Protein AF-A0A432KKL9-F1 (afdb_monomer_lite)

pLDDT: mean 79.94, std 11.27, range [44.31, 95.19]

Secondary structure (DSSP, 8-state):
-TTHHHHHHHHHHTHHHHHHHHHHHHTS---HHHHHHHHHHHHHHHHHHH--HHHHHHTT-HHHHTT-HHHHHHHHHHHHHHHHHH-

Foldseek 3Di:
DPPLVVVLVVLLVVLVVLVVVLVVLVPDDDDPLSVVLSVLSVVLNVLSVVCPQVVCVVVVNSVVSVVDVSVVVNVVSVVVSCVSPPD

Structure (mmCIF, N/CA/C/O backbone):
data_AF-A0A432KKL9-F1
#
_entry.id   AF-A0A432KKL9-F1
#
loop_
_atom_site.group_PDB
_atom_site.id
_atom_site.type_symbol
_atom_site.label_atom_id
_atom_site.label_alt_id
_atom_site.label_comp_id
_atom_site.label_asym_id
_atom_site.label_entity_id
_atom_site.label_seq_id
_atom_site.pdbx_PDB_ins_code
_atom_site.Cartn_x
_atom_site.Cartn_y
_atom_site.Cartn_z
_atom_site.occupancy
_atom_site.B_iso_or_equiv
_atom_site.auth_seq_id
_atom_site.auth_comp_id
_atom_site.auth_asym_id
_atom_site.auth_atom_id
_atom_site.pdbx_PDB_model_num
ATOM 1 N N . SER A 1 1 ? 19.578 -11.194 -14.794 1.00 44.31 1 SER A N 1
ATOM 2 C CA . SER A 1 1 ? 18.550 -10.299 -14.218 1.00 44.31 1 SER A CA 1
ATOM 3 C C . SER A 1 1 ? 17.149 -10.926 -14.164 1.00 44.31 1 SER A C 1
ATOM 5 O O . SER A 1 1 ? 16.168 -10.202 -14.189 1.00 44.31 1 SER A O 1
ATOM 7 N N . LEU A 1 2 ? 17.023 -12.259 -14.040 1.00 49.12 2 LEU A N 1
ATOM 8 C CA . LEU A 1 2 ? 15.737 -12.981 -14.156 1.00 49.12 2 LEU A CA 1
ATOM 9 C C . LEU A 1 2 ? 14.882 -13.007 -12.871 1.00 49.12 2 LEU A C 1
ATOM 11 O O . LEU A 1 2 ? 13.724 -13.395 -12.927 1.00 49.12 2 LEU A O 1
ATOM 15 N N . ILE A 1 3 ? 15.434 -12.597 -11.723 1.00 50.91 3 ILE A N 1
ATOM 16 C CA . ILE A 1 3 ? 14.762 -12.684 -10.409 1.00 50.91 3 ILE A CA 1
ATOM 17 C C . ILE A 1 3 ? 13.976 -11.400 -10.070 1.00 50.91 3 ILE A C 1
ATOM 19 O O . ILE A 1 3 ? 13.106 -11.417 -9.208 1.00 50.91 3 ILE A O 1
ATOM 23 N N . LEU A 1 4 ? 14.231 -10.288 -10.771 1.00 50.72 4 LEU A N 1
ATOM 24 C CA . LEU A 1 4 ? 13.566 -9.002 -10.506 1.00 50.72 4 LEU A CA 1
ATOM 25 C C . LEU A 1 4 ? 12.155 -8.920 -11.107 1.00 50.72 4 LEU A C 1
ATOM 27 O O . LEU A 1 4 ? 11.280 -8.318 -10.495 1.00 50.72 4 LEU A O 1
ATOM 31 N N . ILE A 1 5 ? 11.920 -9.568 -12.257 1.00 57.81 5 ILE A N 1
ATOM 32 C CA . ILE A 1 5 ? 10.615 -9.574 -12.946 1.00 57.81 5 ILE A CA 1
ATOM 33 C C . ILE A 1 5 ? 9.492 -10.113 -12.032 1.00 57.81 5 ILE A C 1
ATOM 35 O O . ILE A 1 5 ? 8.485 -9.428 -11.894 1.00 57.81 5 ILE A O 1
ATOM 39 N N . PRO A 1 6 ? 9.642 -11.263 -11.339 1.00 63.09 6 PRO A N 1
ATOM 40 C CA . PRO A 1 6 ? 8.604 -11.765 -10.435 1.00 63.09 6 PRO A CA 1
ATOM 41 C C . PRO A 1 6 ? 8.283 -10.829 -9.265 1.00 63.09 6 PRO A C 1
ATOM 43 O O . PRO A 1 6 ? 7.132 -10.744 -8.853 1.00 63.09 6 PRO A O 1
ATOM 46 N N . LEU A 1 7 ? 9.288 -10.135 -8.722 1.00 62.22 7 LEU A N 1
ATOM 47 C CA . LEU A 1 7 ? 9.108 -9.243 -7.572 1.00 62.22 7 LEU A CA 1
ATOM 48 C C . LEU A 1 7 ? 8.328 -7.982 -7.975 1.00 62.22 7 LEU A C 1
ATOM 50 O O . LEU A 1 7 ? 7.411 -7.555 -7.279 1.00 62.22 7 LEU A O 1
ATOM 54 N N . VAL A 1 8 ? 8.660 -7.446 -9.148 1.00 64.12 8 VAL A N 1
ATOM 55 C CA . VAL A 1 8 ? 7.950 -6.358 -9.828 1.00 64.12 8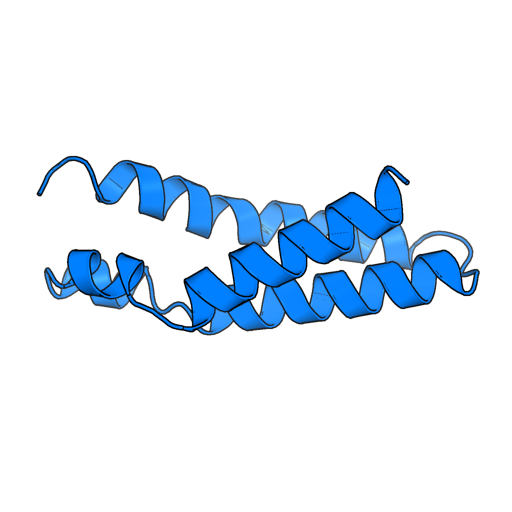 VAL A CA 1
ATOM 56 C C . VAL A 1 8 ? 6.495 -6.710 -10.104 1.00 64.12 8 VAL A C 1
ATOM 58 O O . VAL A 1 8 ? 5.598 -5.931 -9.789 1.00 64.12 8 VAL A O 1
ATOM 61 N N . ASP A 1 9 ? 6.265 -7.898 -10.655 1.00 67.19 9 ASP A N 1
ATOM 62 C CA . ASP A 1 9 ? 4.933 -8.384 -10.993 1.00 67.19 9 ASP A CA 1
ATOM 63 C C . ASP A 1 9 ? 4.022 -8.437 -9.767 1.00 67.19 9 ASP A C 1
ATOM 65 O O . ASP A 1 9 ? 2.839 -8.127 -9.866 1.00 67.19 9 ASP A O 1
ATOM 69 N N . VAL A 1 10 ? 4.566 -8.822 -8.608 1.00 73.81 10 VAL A N 1
ATOM 70 C CA . VAL A 1 10 ? 3.817 -8.814 -7.349 1.00 73.81 10 VAL A CA 1
ATOM 71 C C . VAL A 1 10 ? 3.458 -7.384 -6.959 1.00 73.81 10 VAL A C 1
ATOM 73 O O . VAL A 1 10 ? 2.299 -7.135 -6.672 1.00 73.81 10 VAL A O 1
ATOM 76 N N . ILE A 1 11 ? 4.403 -6.442 -6.995 1.00 69.62 11 ILE A N 1
ATOM 77 C CA . ILE A 1 11 ? 4.176 -5.040 -6.598 1.00 69.62 11 ILE A CA 1
ATOM 78 C C . ILE A 1 11 ? 3.082 -4.390 -7.453 1.00 69.62 11 ILE A C 1
ATOM 80 O O . ILE A 1 11 ? 2.158 -3.803 -6.901 1.00 69.62 11 ILE A O 1
ATOM 84 N N . ILE A 1 12 ? 3.145 -4.543 -8.780 1.00 69.25 12 ILE A N 1
ATOM 85 C CA . ILE A 1 12 ? 2.135 -3.989 -9.699 1.00 69.25 12 ILE A CA 1
ATOM 86 C C . ILE A 1 12 ? 0.758 -4.606 -9.422 1.00 69.25 12 ILE A C 1
ATOM 88 O O . ILE A 1 12 ? -0.248 -3.904 -9.372 1.00 69.25 12 ILE A O 1
ATOM 92 N N . LYS A 1 13 ? 0.702 -5.922 -9.190 1.00 79.31 13 LYS A N 1
ATOM 93 C CA . LYS A 1 13 ? -0.559 -6.635 -8.937 1.00 79.31 13 LYS A CA 1
ATOM 94 C C . LYS A 1 13 ? -1.194 -6.314 -7.581 1.00 79.31 13 LYS A C 1
ATOM 96 O O . LYS A 1 13 ? -2.325 -6.733 -7.369 1.00 79.31 13 LYS A O 1
ATOM 101 N N . GLN A 1 14 ? -0.508 -5.606 -6.680 1.00 76.62 14 GLN A N 1
ATOM 102 C CA . GLN A 1 14 ? -1.069 -5.176 -5.392 1.00 76.62 14 GLN A CA 1
ATOM 103 C C . GLN A 1 14 ? -1.829 -3.845 -5.475 1.00 76.62 14 GLN A C 1
ATOM 105 O O . GLN A 1 14 ? -2.618 -3.557 -4.578 1.00 76.62 14 GLN A O 1
ATOM 110 N N . GLU A 1 15 ? -1.641 -3.046 -6.534 1.00 80.50 15 GLU A N 1
ATOM 111 C CA . GLU A 1 15 ? -2.329 -1.753 -6.663 1.00 80.50 15 GLU A CA 1
ATOM 112 C C . GLU A 1 15 ? -3.851 -1.926 -6.797 1.00 80.50 15 GLU A C 1
ATOM 114 O O . GLU A 1 15 ? -4.606 -1.243 -6.110 1.00 80.50 15 GLU A O 1
ATOM 119 N N . GLU A 1 16 ? -4.305 -2.876 -7.618 1.00 84.56 16 GLU A N 1
ATOM 120 C CA . GLU A 1 16 ? -5.735 -3.164 -7.821 1.00 84.56 16 GLU A CA 1
ATOM 121 C C . GLU A 1 16 ? -6.432 -3.654 -6.531 1.00 84.56 16 GLU A C 1
ATOM 123 O O . GLU A 1 16 ? -7.371 -2.996 -6.085 1.00 84.56 16 GLU A O 1
ATOM 128 N N . PRO A 1 17 ? -5.947 -4.701 -5.825 1.00 85.81 17 PRO A N 1
ATOM 129 C CA . PRO A 1 17 ? -6.518 -5.108 -4.537 1.00 85.81 17 PRO A CA 1
ATOM 130 C C . PRO A 1 17 ? -6.562 -3.992 -3.483 1.00 85.81 17 PRO A C 1
ATOM 132 O O . PRO A 1 17 ? -7.469 -3.959 -2.651 1.00 85.81 17 PRO A O 1
ATOM 135 N N . LEU A 1 18 ? -5.585 -3.078 -3.493 1.00 87.75 18 LEU A N 1
ATOM 136 C CA . LEU A 1 18 ? -5.567 -1.921 -2.600 1.00 87.75 18 LEU A CA 1
ATOM 137 C C . LEU A 1 18 ? -6.689 -0.930 -2.938 1.00 87.75 18 LEU A C 1
ATOM 139 O O . LEU A 1 18 ? -7.327 -0.394 -2.031 1.00 87.75 18 LEU A O 1
ATOM 143 N N . ILE A 1 19 ? -6.940 -0.690 -4.226 1.00 90.12 19 ILE A N 1
ATOM 144 C CA . ILE A 1 19 ? -8.054 0.147 -4.687 1.00 90.12 19 ILE A CA 1
ATOM 145 C C . ILE A 1 19 ? -9.384 -0.471 -4.256 1.00 90.12 19 ILE A C 1
ATOM 147 O O . ILE A 1 19 ? -10.178 0.220 -3.614 1.00 90.12 19 ILE A O 1
ATOM 151 N N . ASP A 1 20 ? -9.577 -1.764 -4.517 1.00 91.06 20 ASP A N 1
ATOM 152 C CA . ASP A 1 20 ? -10.794 -2.493 -4.147 1.00 91.06 20 ASP A CA 1
ATOM 153 C C . ASP A 1 20 ? -11.062 -2.420 -2.635 1.00 91.06 20 ASP A C 1
ATOM 155 O O . ASP A 1 20 ? -12.190 -2.181 -2.197 1.00 91.06 20 ASP A O 1
ATOM 159 N N . LEU A 1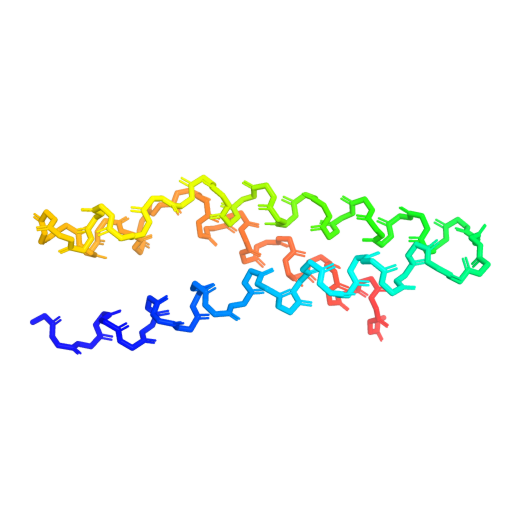 21 ? -10.017 -2.571 -1.814 1.00 88.81 21 LEU A N 1
ATOM 160 C CA . LEU A 1 21 ? -10.128 -2.471 -0.359 1.00 88.81 21 LEU A CA 1
ATOM 161 C C . LEU A 1 21 ? -10.548 -1.066 0.091 1.00 88.81 21 LEU A C 1
ATOM 163 O O . LEU A 1 21 ? -11.416 -0.932 0.954 1.00 88.81 21 LEU A O 1
ATOM 167 N N . ILE A 1 22 ? -9.957 -0.017 -0.486 1.00 92.31 22 ILE A N 1
ATOM 168 C CA . ILE A 1 22 ? -10.327 1.372 -0.181 1.00 92.31 22 ILE A CA 1
ATOM 169 C C . ILE A 1 22 ? -11.797 1.624 -0.534 1.00 92.31 22 ILE A C 1
ATOM 171 O O . ILE A 1 22 ? -12.511 2.269 0.236 1.00 92.31 22 ILE A O 1
ATOM 175 N N . GLU A 1 23 ? -12.257 1.142 -1.689 1.00 95.19 23 GLU A N 1
ATOM 176 C CA . GLU A 1 23 ? -13.644 1.307 -2.131 1.00 95.19 23 GLU A CA 1
ATOM 177 C C . GLU A 1 23 ? -14.627 0.568 -1.223 1.00 95.19 23 GLU A C 1
ATOM 179 O O . GLU A 1 23 ? -15.630 1.150 -0.803 1.00 95.19 23 GLU A O 1
ATOM 184 N N . LEU A 1 24 ? -14.300 -0.668 -0.837 1.00 92.81 24 LEU A N 1
ATOM 185 C CA . LEU A 1 24 ? -15.086 -1.442 0.119 1.00 92.81 24 LEU A CA 1
ATOM 186 C C . LEU A 1 24 ? -15.184 -0.718 1.465 1.00 92.81 24 LEU A C 1
ATOM 188 O O . LEU A 1 24 ? -16.280 -0.564 2.005 1.00 92.81 24 LEU A O 1
ATOM 192 N N . LEU A 1 25 ? -14.057 -0.225 1.987 1.00 90.31 25 LEU A N 1
ATOM 193 C CA . LEU A 1 25 ? -14.023 0.494 3.258 1.00 90.31 25 LEU A CA 1
ATOM 194 C C . LEU A 1 25 ? -14.784 1.819 3.201 1.00 90.31 25 LEU A C 1
ATOM 196 O O . LEU A 1 25 ? -15.368 2.207 4.203 1.00 90.31 25 LEU A O 1
ATOM 200 N N . LYS A 1 26 ? -14.841 2.505 2.055 1.00 93.00 26 LYS A N 1
ATOM 201 C CA . LYS A 1 26 ? -15.680 3.708 1.880 1.00 93.00 26 LYS A CA 1
ATOM 202 C C . LY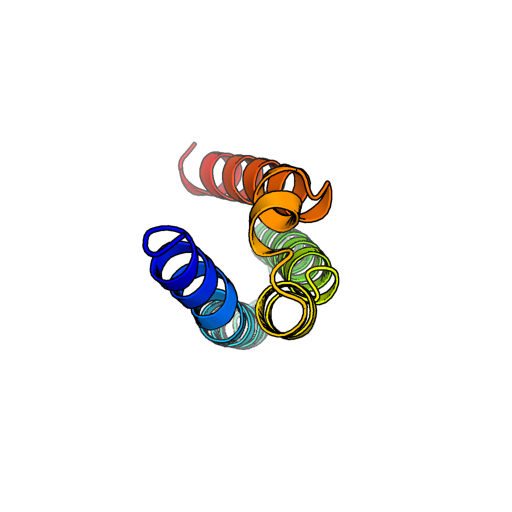S A 1 26 ? -17.181 3.399 1.870 1.00 93.00 26 LYS A C 1
ATOM 204 O O . LYS A 1 26 ? -17.979 4.305 2.099 1.00 93.00 26 LYS A O 1
ATOM 209 N N . GLY A 1 27 ? -17.564 2.152 1.592 1.00 93.62 27 GLY A N 1
ATOM 210 C CA . GLY A 1 27 ? -18.954 1.696 1.545 1.00 93.62 27 GLY A CA 1
ATOM 211 C C . GLY A 1 27 ? -19.558 1.292 2.895 1.00 93.62 27 GLY A C 1
ATOM 212 O O . GLY A 1 27 ? -20.762 1.050 2.955 1.00 93.62 27 GLY A O 1
ATOM 213 N N . VAL A 1 28 ? -18.757 1.205 3.962 1.00 90.31 28 VAL A N 1
ATOM 214 C CA . VAL A 1 28 ? -1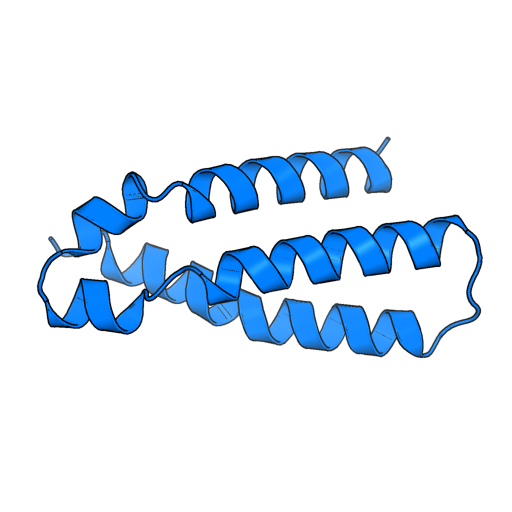9.226 0.853 5.316 1.00 90.31 28 VAL A CA 1
ATOM 215 C C . VAL A 1 28 ? -19.413 2.092 6.202 1.00 90.31 28 VAL A C 1
ATOM 217 O O . VAL A 1 28 ? -18.969 3.187 5.852 1.00 90.31 28 VAL A O 1
ATOM 220 N N . ASP A 1 29 ? -20.060 1.934 7.360 1.00 93.19 29 ASP A N 1
ATOM 221 C CA . ASP A 1 29 ? -20.203 3.013 8.346 1.00 93.19 29 ASP A CA 1
ATOM 222 C C . ASP A 1 29 ? -18.832 3.503 8.833 1.00 93.19 29 ASP A C 1
ATOM 224 O O . ASP A 1 29 ? -17.960 2.717 9.190 1.00 93.19 29 ASP A O 1
ATOM 228 N N . GLN A 1 30 ? -18.641 4.824 8.834 1.00 89.62 30 GLN A N 1
ATOM 229 C CA . GLN A 1 30 ? -17.335 5.452 9.037 1.00 89.62 30 GLN A CA 1
ATOM 230 C C . GLN A 1 30 ? -17.146 5.903 10.489 1.00 89.62 30 GLN A C 1
ATOM 232 O O . GLN A 1 30 ? -17.543 7.015 10.859 1.00 89.62 30 GLN A O 1
ATOM 237 N N . ASP A 1 31 ? -16.476 5.083 11.293 1.00 92.00 31 ASP A N 1
ATOM 238 C CA . ASP A 1 31 ? -15.883 5.538 12.551 1.00 92.00 31 ASP A CA 1
ATOM 239 C C . ASP A 1 31 ? -14.489 6.159 12.322 1.00 92.00 31 ASP A C 1
ATOM 241 O O . ASP A 1 31 ? -13.983 6.247 11.198 1.00 92.00 31 ASP A O 1
ATOM 245 N N . ASP A 1 32 ? -13.874 6.673 13.385 1.00 91.69 32 ASP A N 1
ATOM 246 C CA . ASP A 1 32 ? -12.582 7.357 13.276 1.00 91.69 32 ASP A CA 1
ATOM 247 C C . ASP A 1 32 ? -11.424 6.399 12.959 1.00 91.69 32 ASP A C 1
ATOM 249 O O . ASP A 1 32 ? -10.428 6.814 12.356 1.00 91.69 32 ASP A O 1
ATOM 253 N N . TYR A 1 33 ? -11.572 5.114 13.289 1.00 88.56 33 TYR A N 1
ATOM 254 C CA . TYR A 1 33 ? -10.612 4.077 12.930 1.00 88.56 33 TYR A CA 1
ATOM 255 C C . TYR A 1 33 ? -10.648 3.807 11.422 1.00 88.56 33 TYR A C 1
ATOM 257 O O . TYR A 1 33 ? -9.619 3.916 10.756 1.00 88.56 33 TYR A O 1
ATOM 265 N N . ILE A 1 34 ? -11.833 3.568 10.854 1.00 89.25 34 ILE A N 1
ATOM 266 C CA . ILE A 1 34 ? -12.021 3.308 9.419 1.00 89.25 34 ILE A CA 1
ATOM 267 C C . ILE A 1 34 ? -11.547 4.501 8.582 1.00 89.25 34 ILE A C 1
ATOM 269 O O . ILE A 1 34 ? -10.841 4.318 7.590 1.00 89.25 34 ILE A O 1
ATOM 273 N N . LYS A 1 35 ? -11.841 5.738 9.006 1.00 92.38 35 LYS A N 1
ATOM 274 C CA . LYS A 1 35 ? -11.344 6.946 8.319 1.00 92.38 35 LYS A CA 1
ATOM 275 C C . LYS A 1 35 ? -9.819 7.031 8.315 1.00 92.38 35 LYS A C 1
ATOM 277 O O . LYS A 1 35 ? -9.230 7.445 7.315 1.00 92.38 35 LYS A O 1
ATOM 282 N N . THR A 1 36 ? -9.182 6.669 9.429 1.00 91.38 36 THR A N 1
ATOM 283 C CA . THR A 1 36 ? -7.718 6.675 9.550 1.00 91.38 36 THR A CA 1
ATOM 284 C C . THR A 1 36 ? -7.106 5.594 8.664 1.00 91.38 36 THR A C 1
ATOM 286 O O . THR A 1 36 ? -6.198 5.891 7.891 1.00 91.38 36 THR A O 1
ATOM 289 N N . LEU A 1 37 ? -7.680 4.390 8.675 1.00 87.62 37 LEU A N 1
ATOM 290 C CA . LEU A 1 37 ? -7.252 3.286 7.822 1.00 87.62 37 LEU A CA 1
ATOM 291 C C . LEU A 1 37 ? -7.370 3.636 6.333 1.00 87.62 37 LEU A C 1
ATOM 293 O O . LEU A 1 37 ? -6.419 3.449 5.581 1.00 87.62 37 LEU A O 1
ATOM 297 N N . ILE A 1 38 ? -8.494 4.217 5.898 1.00 92.38 38 ILE A N 1
ATOM 298 C CA . ILE A 1 38 ? -8.665 4.674 4.509 1.00 92.38 38 ILE A CA 1
ATOM 299 C C . ILE A 1 38 ? -7.599 5.708 4.138 1.00 92.38 38 ILE A C 1
ATOM 301 O O . ILE A 1 38 ? -7.040 5.647 3.044 1.00 92.38 38 ILE A O 1
ATOM 305 N N . LYS A 1 39 ? -7.298 6.656 5.033 1.00 93.56 39 LYS A N 1
ATOM 306 C CA . LYS A 1 39 ? -6.265 7.671 4.794 1.00 93.56 39 LYS A CA 1
ATOM 307 C C . LYS A 1 39 ? -4.882 7.042 4.613 1.00 93.56 39 LYS A C 1
ATOM 309 O O . LYS A 1 39 ? -4.149 7.460 3.718 1.00 93.56 39 LYS A O 1
ATOM 314 N N . ASP A 1 40 ? -4.535 6.061 5.438 1.00 87.69 40 ASP A N 1
ATOM 315 C CA . ASP A 1 40 ? -3.255 5.362 5.338 1.00 87.69 40 ASP A CA 1
ATOM 316 C C . ASP A 1 40 ? -3.172 4.521 4.054 1.00 87.69 40 ASP A C 1
ATOM 318 O O . ASP A 1 40 ? -2.162 4.567 3.356 1.00 87.69 40 ASP A O 1
ATOM 322 N N . LEU A 1 41 ? -4.259 3.848 3.664 1.00 90.94 41 LEU A N 1
ATOM 323 C CA . LEU A 1 41 ? -4.339 3.093 2.407 1.00 90.94 41 LEU A CA 1
ATOM 324 C C . LEU A 1 41 ? -4.259 3.996 1.160 1.00 90.94 41 LEU A C 1
ATOM 326 O O . LEU A 1 41 ? -3.614 3.637 0.176 1.00 90.94 41 LEU A O 1
ATOM 330 N N . GLU A 1 42 ? -4.862 5.187 1.186 1.00 92.69 42 GLU A N 1
ATOM 331 C CA . GLU A 1 42 ? -4.704 6.187 0.114 1.00 92.69 42 GLU A CA 1
ATOM 332 C C . GLU A 1 42 ? -3.261 6.715 0.045 1.00 92.69 42 GLU A C 1
ATOM 334 O O . GLU A 1 42 ? -2.738 6.962 -1.046 1.00 92.69 42 GLU A O 1
ATOM 339 N N . GLY A 1 43 ? -2.589 6.837 1.195 1.00 89.81 43 GLY A N 1
ATOM 340 C CA . GLY A 1 43 ? -1.151 7.090 1.260 1.00 89.81 43 GLY A CA 1
ATOM 341 C C . GLY A 1 43 ? -0.356 5.999 0.544 1.00 89.81 43 GLY A C 1
ATOM 342 O O . GLY A 1 43 ? 0.508 6.308 -0.277 1.00 89.81 43 GLY A O 1
ATOM 343 N N . LEU A 1 44 ? -0.709 4.737 0.784 1.00 86.12 44 LEU A N 1
ATOM 344 C CA . LEU A 1 44 ? 0.001 3.589 0.227 1.00 86.12 44 LEU A CA 1
ATOM 345 C C . LEU A 1 44 ? -0.181 3.530 -1.290 1.00 86.12 44 LEU A C 1
ATOM 347 O O . LEU A 1 44 ? 0.774 3.333 -2.041 1.00 86.12 44 LEU A O 1
ATOM 351 N N . LYS A 1 45 ? -1.402 3.804 -1.753 1.00 86.62 45 LYS A N 1
ATOM 352 C CA . LYS A 1 45 ? -1.744 3.913 -3.173 1.00 86.62 45 LYS A CA 1
ATOM 353 C C . LYS A 1 45 ? -0.936 5.005 -3.871 1.00 86.62 45 LYS A C 1
ATOM 355 O O . LYS A 1 45 ? -0.516 4.827 -5.013 1.00 86.62 45 LYS A O 1
ATOM 360 N N . ALA A 1 46 ? -0.705 6.139 -3.208 1.00 88.69 46 ALA A N 1
ATOM 361 C CA . ALA A 1 46 ? 0.112 7.207 -3.771 1.00 88.69 46 ALA A CA 1
ATOM 362 C C . ALA A 1 46 ? 1.574 6.775 -3.965 1.00 88.69 46 ALA A C 1
ATOM 364 O O . ALA A 1 46 ? 2.173 7.151 -4.971 1.00 88.69 46 ALA A O 1
ATOM 365 N N . GLU A 1 47 ? 2.137 5.969 -3.061 1.00 84.31 47 GLU A N 1
ATOM 366 C CA . GLU A 1 47 ? 3.495 5.435 -3.220 1.00 84.31 47 GLU A CA 1
ATOM 367 C C . GLU A 1 47 ? 3.581 4.406 -4.358 1.00 84.31 47 GLU A C 1
ATOM 369 O O . GLU A 1 47 ? 4.493 4.495 -5.181 1.00 84.31 47 GLU A O 1
ATOM 374 N N . TYR A 1 48 ? 2.594 3.511 -4.501 1.00 80.50 48 TYR A N 1
ATOM 375 C CA . TYR A 1 48 ? 2.525 2.596 -5.652 1.00 80.50 48 TYR A CA 1
ATOM 376 C C . TYR A 1 48 ? 2.518 3.345 -6.992 1.00 80.50 48 TYR A C 1
ATOM 378 O O . TYR A 1 48 ? 3.243 2.967 -7.908 1.00 80.50 48 TYR A O 1
ATOM 386 N N . LYS A 1 49 ? 1.797 4.470 -7.091 1.00 81.56 49 LYS A N 1
ATOM 387 C CA . LYS A 1 49 ? 1.772 5.304 -8.308 1.00 81.56 49 LYS A CA 1
ATOM 388 C C . LYS A 1 49 ? 3.089 6.007 -8.624 1.00 81.56 49 LYS A C 1
ATOM 390 O O . LYS A 1 49 ? 3.333 6.347 -9.782 1.00 81.56 49 LYS A O 1
ATOM 395 N N . LYS A 1 50 ? 3.916 6.290 -7.612 1.00 82.81 50 LYS A N 1
ATOM 396 C CA . LYS A 1 50 ? 5.244 6.890 -7.824 1.00 82.81 50 LYS A CA 1
ATOM 397 C C . LYS A 1 50 ? 6.207 5.890 -8.453 1.00 82.81 50 LYS A C 1
ATOM 399 O O . LYS A 1 50 ? 7.109 6.303 -9.182 1.00 82.81 50 LYS A O 1
ATOM 404 N N . LEU A 1 51 ? 5.993 4.595 -8.223 1.00 76.94 51 LEU A N 1
ATOM 405 C CA . LEU A 1 51 ? 6.776 3.556 -8.863 1.00 76.94 51 LEU A CA 1
ATOM 406 C C . LEU A 1 51 ? 6.434 3.486 -10.352 1.00 76.94 51 LEU A C 1
ATOM 408 O O . LEU A 1 51 ? 5.425 2.920 -10.767 1.00 76.94 51 LEU A O 1
ATOM 412 N N . ASN A 1 52 ? 7.324 3.994 -11.199 1.00 74.44 52 ASN A N 1
ATOM 413 C CA . ASN A 1 52 ? 7.213 3.792 -12.642 1.00 74.44 52 ASN A CA 1
ATOM 414 C C . ASN A 1 52 ? 7.825 2.442 -13.046 1.00 74.44 52 ASN A C 1
ATOM 416 O O . ASN A 1 52 ? 8.812 2.369 -13.784 1.00 74.44 52 ASN A O 1
ATOM 420 N N . VAL A 1 53 ? 7.262 1.368 -12.488 1.00 73.38 53 VAL A N 1
ATOM 421 C CA . VAL A 1 53 ? 7.844 0.023 -12.531 1.00 73.38 53 VAL A CA 1
ATOM 422 C C . VAL A 1 53 ? 8.030 -0.461 -13.967 1.00 73.38 53 VAL A C 1
ATOM 424 O O . VAL A 1 53 ? 9.113 -0.919 -14.324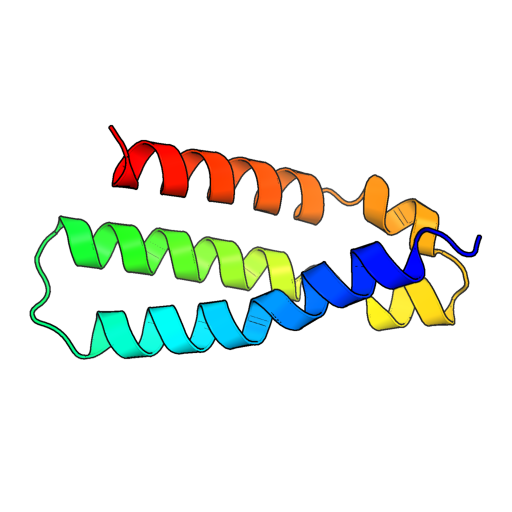 1.00 73.38 53 VAL A O 1
ATOM 427 N N . GLN A 1 54 ? 7.008 -0.297 -14.812 1.00 72.06 54 GLN A N 1
ATOM 428 C CA . GLN A 1 54 ? 7.055 -0.733 -16.208 1.00 72.06 54 GLN A CA 1
ATOM 429 C C . GLN A 1 54 ? 8.174 -0.029 -16.982 1.00 72.06 54 GLN A C 1
ATOM 431 O O . GLN A 1 54 ? 8.961 -0.682 -17.660 1.00 72.06 54 GLN A O 1
ATOM 436 N N . LYS A 1 55 ? 8.325 1.288 -16.800 1.00 76.62 55 LYS A N 1
ATOM 437 C CA . LYS A 1 55 ? 9.391 2.062 -17.444 1.00 76.62 55 LYS A CA 1
ATOM 438 C C . LYS A 1 55 ? 10.781 1.594 -17.013 1.00 76.62 55 LYS A C 1
ATOM 440 O O . LYS A 1 55 ? 11.654 1.417 -17.855 1.00 76.62 55 LYS A O 1
ATOM 445 N N . LEU A 1 56 ? 10.998 1.384 -15.713 1.00 73.50 56 LEU A N 1
ATOM 446 C CA . LEU A 1 56 ? 12.292 0.916 -15.204 1.00 73.50 56 LEU A CA 1
ATOM 447 C C . LEU A 1 56 ? 12.637 -0.483 -15.729 1.00 73.50 56 LEU A C 1
ATOM 449 O O . LEU A 1 56 ? 13.809 -0.783 -15.955 1.00 73.50 56 LEU A O 1
ATOM 453 N N . MET A 1 57 ? 11.633 -1.329 -15.954 1.00 73.19 57 MET A N 1
ATOM 454 C CA . MET A 1 57 ? 11.816 -2.646 -16.560 1.00 73.19 57 MET A CA 1
ATOM 455 C C . MET A 1 57 ? 12.150 -2.560 -18.049 1.00 73.19 57 MET A C 1
ATOM 457 O O . MET A 1 57 ? 13.118 -3.190 -18.480 1.00 73.19 57 MET A O 1
ATOM 461 N N . ASP A 1 58 ? 11.414 -1.744 -18.804 1.00 79.00 58 ASP A N 1
ATOM 462 C CA . ASP A 1 58 ? 11.629 -1.536 -20.240 1.00 79.00 58 ASP A CA 1
ATOM 463 C C . ASP A 1 58 ? 13.010 -0.914 -20.526 1.00 79.00 58 ASP A C 1
ATOM 465 O O . ASP A 1 58 ? 13.659 -1.244 -21.518 1.00 79.00 58 ASP A O 1
ATOM 469 N N . GLU A 1 59 ? 13.507 -0.066 -19.619 1.00 83.00 59 GLU A N 1
ATOM 470 C CA . GLU A 1 59 ? 14.844 0.542 -19.683 1.00 83.00 59 GLU A CA 1
ATOM 471 C C . GLU A 1 59 ? 15.973 -0.388 -19.187 1.00 83.00 59 GLU A C 1
ATOM 473 O O . GLU A 1 59 ? 17.143 -0.003 -19.201 1.00 83.00 59 GLU A O 1
ATOM 478 N N . GLY A 1 60 ? 15.662 -1.602 -18.716 1.00 75.44 60 GLY A N 1
ATOM 479 C CA . GLY A 1 60 ? 16.650 -2.525 -18.140 1.00 75.44 60 GLY A CA 1
ATOM 480 C C . GLY A 1 60 ? 17.216 -2.075 -16.784 1.00 75.44 60 GLY A C 1
ATOM 481 O O . GLY A 1 60 ? 18.212 -2.625 -16.311 1.00 75.44 60 GLY A O 1
ATOM 482 N N . ARG A 1 61 ? 16.568 -1.100 -16.139 1.00 75.50 61 ARG A N 1
ATOM 483 C CA . ARG A 1 61 ? 16.945 -0.458 -14.869 1.00 75.50 61 ARG A CA 1
ATOM 484 C C . ARG A 1 61 ? 16.183 -1.015 -13.665 1.00 75.50 61 ARG A C 1
ATOM 486 O O . ARG A 1 61 ? 16.145 -0.392 -12.611 1.00 75.50 61 ARG A O 1
ATOM 493 N N . GLY A 1 62 ? 15.627 -2.223 -13.764 1.00 71.56 62 GLY A N 1
ATOM 494 C CA . GLY A 1 62 ? 14.869 -2.860 -12.675 1.00 71.56 62 GLY A CA 1
ATOM 495 C C . GLY A 1 62 ? 15.635 -3.011 -11.348 1.00 71.56 62 GLY A C 1
ATOM 496 O O . GLY A 1 62 ? 15.019 -3.128 -10.296 1.00 71.56 62 GLY A O 1
ATOM 497 N N . SER A 1 63 ? 16.972 -2.963 -11.355 1.00 70.56 63 SER A N 1
ATOM 498 C CA . SER A 1 63 ? 17.781 -2.929 -10.125 1.00 70.56 63 SER A CA 1
ATOM 499 C C . SER A 1 63 ? 17.669 -1.619 -9.341 1.00 70.56 63 SER A C 1
ATOM 501 O O . SER A 1 63 ? 17.992 -1.595 -8.157 1.00 70.56 63 SER A O 1
ATOM 503 N N . GLU A 1 64 ? 17.269 -0.528 -9.994 1.00 76.50 64 GLU A N 1
ATOM 504 C CA . GLU A 1 64 ? 17.046 0.770 -9.351 1.00 76.50 64 GLU A CA 1
ATOM 505 C C . GLU A 1 64 ? 15.731 0.797 -8.585 1.00 76.50 64 GLU A C 1
ATOM 507 O O . GLU A 1 64 ? 15.654 1.477 -7.571 1.00 76.50 64 GLU A O 1
ATOM 512 N N . LEU A 1 65 ? 14.758 -0.027 -8.988 1.00 73.69 65 LEU A N 1
ATOM 513 C CA . LEU A 1 65 ? 13.513 -0.203 -8.250 1.00 73.69 65 LEU A CA 1
ATOM 514 C C . LEU A 1 65 ? 13.785 -0.600 -6.796 1.00 73.69 65 LEU A C 1
ATOM 516 O O . LEU A 1 65 ? 13.207 -0.023 -5.893 1.00 73.69 65 LEU A O 1
ATOM 520 N N . LEU A 1 66 ? 14.729 -1.520 -6.561 1.00 67.00 66 LEU A N 1
ATOM 521 C CA . LEU A 1 66 ? 15.122 -1.970 -5.216 1.00 67.00 66 LEU A CA 1
ATOM 522 C C . LEU A 1 66 ? 15.767 -0.881 -4.341 1.00 67.00 66 LEU A C 1
ATOM 524 O O . LEU A 1 66 ? 16.020 -1.126 -3.167 1.00 67.00 66 LEU A O 1
ATOM 528 N N . LYS A 1 67 ? 16.109 0.269 -4.921 1.00 73.19 67 LYS A N 1
ATOM 529 C CA . LYS A 1 67 ? 16.690 1.429 -4.232 1.00 73.19 67 LYS A CA 1
ATOM 530 C C . LYS A 1 67 ? 15.753 2.634 -4.277 1.00 73.19 67 LYS A C 1
ATOM 532 O O . LYS A 1 67 ? 16.162 3.729 -3.901 1.00 73.19 67 LYS A O 1
ATOM 537 N N . ASP A 1 68 ? 14.557 2.445 -4.824 1.00 75.12 68 ASP A N 1
ATOM 538 C CA . ASP A 1 68 ? 13.585 3.501 -4.999 1.00 75.12 68 ASP A CA 1
ATOM 539 C C . ASP A 1 68 ? 12.973 3.843 -3.641 1.00 75.12 68 ASP A C 1
ATOM 541 O O . ASP A 1 68 ? 12.492 2.969 -2.917 1.00 75.12 68 ASP A O 1
ATOM 545 N N . GLU A 1 69 ? 12.992 5.128 -3.302 1.00 79.50 69 GLU A N 1
ATOM 546 C CA . GLU A 1 69 ? 12.437 5.653 -2.055 1.00 79.50 69 GLU A CA 1
ATOM 547 C C . GLU A 1 69 ? 10.954 5.282 -1.890 1.00 79.50 69 GLU A C 1
ATOM 549 O O . GLU A 1 69 ? 10.485 5.071 -0.771 1.00 79.50 69 GLU A O 1
ATOM 554 N N . ALA A 1 70 ? 10.209 5.122 -2.989 1.00 74.00 70 ALA A N 1
ATOM 555 C CA . ALA A 1 70 ? 8.821 4.694 -2.923 1.00 74.00 70 ALA A CA 1
ATOM 556 C C . ALA A 1 70 ? 8.676 3.242 -2.433 1.00 74.00 70 ALA A C 1
ATOM 558 O O . ALA A 1 70 ? 7.700 2.951 -1.744 1.00 74.00 70 ALA A O 1
ATOM 559 N N . LEU A 1 71 ? 9.633 2.335 -2.692 1.00 78.56 71 LEU A N 1
ATOM 560 C CA . LEU A 1 71 ? 9.596 0.984 -2.104 1.00 78.56 71 LEU A CA 1
ATOM 561 C C . LEU A 1 71 ? 9.829 1.002 -0.593 1.00 78.56 71 LEU A C 1
ATOM 563 O O . LEU A 1 71 ? 9.153 0.272 0.140 1.00 78.56 71 LEU A O 1
ATOM 567 N N . ASP A 1 72 ? 10.752 1.837 -0.123 1.00 83.38 72 ASP A N 1
ATOM 568 C CA . ASP A 1 72 ? 10.981 2.019 1.311 1.00 83.38 72 ASP A CA 1
ATOM 569 C C . ASP A 1 72 ? 9.730 2.609 1.978 1.00 83.38 72 ASP A C 1
ATOM 571 O O . ASP A 1 72 ? 9.278 2.121 3.017 1.00 83.38 72 ASP A O 1
ATOM 575 N N . ASN A 1 73 ? 9.094 3.594 1.341 1.00 83.75 73 ASN A N 1
ATOM 576 C CA . ASN A 1 73 ? 7.857 4.191 1.838 1.00 83.75 73 ASN A CA 1
ATOM 577 C C . ASN A 1 73 ? 6.689 3.198 1.861 1.00 83.75 73 ASN A C 1
ATOM 579 O O . ASN A 1 73 ? 5.966 3.149 2.857 1.00 83.75 73 ASN A O 1
ATOM 583 N N . ILE A 1 74 ? 6.528 2.375 0.818 1.00 82.81 74 ILE A N 1
ATOM 584 C CA . ILE A 1 74 ? 5.538 1.284 0.780 1.00 82.81 74 ILE A CA 1
ATOM 585 C C . ILE A 1 74 ? 5.765 0.327 1.946 1.00 82.81 74 ILE A C 1
ATOM 587 O O . ILE A 1 74 ? 4.823 -0.010 2.662 1.00 82.81 74 ILE A O 1
ATOM 591 N N . THR A 1 75 ? 7.016 -0.080 2.170 1.00 84.19 75 THR A N 1
ATOM 592 C CA . THR A 1 75 ? 7.377 -1.004 3.250 1.00 84.19 75 THR A CA 1
ATOM 593 C C . THR A 1 75 ? 7.027 -0.416 4.617 1.00 84.19 75 THR A C 1
ATOM 595 O O . THR A 1 75 ? 6.398 -1.085 5.439 1.00 84.19 75 THR A O 1
ATOM 598 N N . ASN A 1 76 ? 7.370 0.852 4.845 1.00 86.50 76 ASN A N 1
ATOM 599 C CA . ASN A 1 76 ? 7.08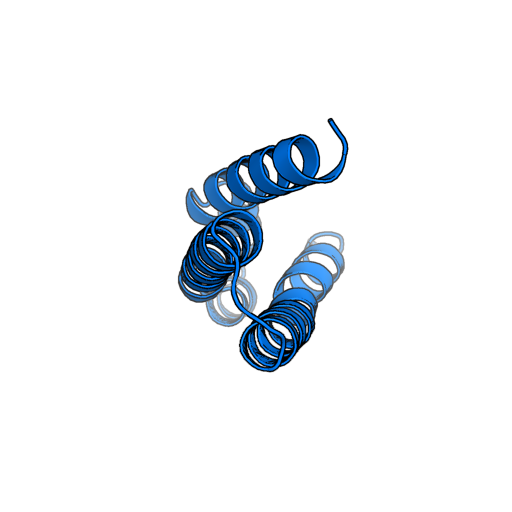7 1.545 6.099 1.00 86.50 76 ASN A CA 1
ATOM 600 C C . ASN A 1 76 ? 5.583 1.738 6.332 1.00 86.50 76 ASN A C 1
ATOM 602 O O . ASN A 1 76 ? 5.098 1.496 7.438 1.00 86.50 76 ASN A O 1
ATOM 606 N N . GLN A 1 77 ? 4.828 2.135 5.304 1.00 84.94 77 GLN A N 1
ATOM 607 C CA . GLN A 1 77 ? 3.381 2.301 5.427 1.00 84.94 77 GLN A CA 1
ATOM 608 C C . GLN A 1 77 ? 2.659 0.975 5.648 1.00 84.94 77 GLN A C 1
ATOM 610 O O . GLN A 1 77 ? 1.780 0.908 6.502 1.00 84.94 77 GLN A O 1
ATOM 615 N N . MET A 1 78 ? 3.061 -0.094 4.958 1.00 84.19 78 MET A N 1
ATOM 616 C CA . MET A 1 78 ? 2.534 -1.434 5.221 1.00 84.19 78 MET A CA 1
ATOM 617 C C . MET A 1 78 ? 2.837 -1.900 6.646 1.00 84.19 78 MET A C 1
ATOM 619 O O . MET A 1 78 ? 1.980 -2.513 7.278 1.00 84.19 78 MET A O 1
ATOM 623 N N . GLY A 1 79 ? 4.031 -1.593 7.165 1.00 82.38 79 GLY A N 1
ATOM 624 C CA . GLY A 1 79 ? 4.387 -1.853 8.560 1.00 82.38 79 GLY A CA 1
ATOM 625 C C . GLY A 1 79 ? 3.451 -1.136 9.529 1.00 82.38 79 GLY A C 1
ATOM 626 O O . GLY A 1 79 ? 2.870 -1.777 10.398 1.00 82.38 79 GLY A O 1
ATOM 627 N N . LYS A 1 80 ? 3.230 0.165 9.312 1.00 85.56 80 LYS A N 1
ATOM 628 C CA . LYS A 1 80 ? 2.305 0.973 10.114 1.00 85.56 80 LYS A CA 1
ATOM 629 C C . LYS A 1 80 ? 0.876 0.418 10.074 1.00 85.56 80 LYS A C 1
ATOM 631 O O . LYS A 1 80 ? 0.297 0.173 11.122 1.00 85.56 80 LYS A O 1
ATOM 636 N N . ILE A 1 81 ? 0.339 0.163 8.878 1.00 85.38 81 ILE A N 1
ATOM 637 C CA . ILE A 1 81 ? -1.017 -0.380 8.696 1.00 85.38 81 ILE A CA 1
ATOM 638 C C . ILE A 1 81 ? -1.158 -1.729 9.403 1.00 85.38 81 ILE A C 1
ATOM 640 O O . ILE A 1 81 ? -2.164 -1.975 10.060 1.00 85.38 81 ILE A O 1
ATOM 644 N N . ARG A 1 82 ? -0.156 -2.611 9.284 1.00 81.75 82 ARG A N 1
ATOM 645 C CA . ARG A 1 82 ? -0.163 -3.895 9.991 1.00 81.75 82 ARG A CA 1
ATOM 646 C C . ARG A 1 82 ? -0.253 -3.674 11.494 1.00 81.75 82 ARG A C 1
ATOM 648 O O . ARG A 1 82 ? -1.118 -4.275 12.114 1.00 81.75 82 ARG A O 1
ATOM 655 N N . ASP A 1 83 ? 0.613 -2.838 12.054 1.00 84.62 83 ASP A N 1
ATOM 656 C CA . ASP A 1 83 ? 0.665 -2.600 13.498 1.00 84.62 83 ASP A CA 1
ATOM 657 C C . ASP A 1 83 ? -0.658 -1.988 14.005 1.00 84.62 83 ASP A C 1
ATOM 659 O O . ASP A 1 83 ? -1.194 -2.437 15.016 1.00 84.62 83 ASP A O 1
ATOM 663 N N . ASP A 1 84 ? -1.253 -1.072 13.235 1.00 79.75 84 ASP A N 1
ATOM 664 C CA . ASP A 1 84 ? -2.559 -0.460 13.520 1.00 79.75 84 ASP A CA 1
ATOM 665 C C . ASP A 1 84 ? -3.736 -1.464 13.442 1.00 79.75 84 ASP A C 1
ATOM 667 O O . ASP A 1 84 ? -4.776 -1.264 14.075 1.00 79.75 84 ASP A O 1
ATOM 671 N N . VAL A 1 85 ? -3.607 -2.542 12.659 1.00 77.81 85 VAL A N 1
ATOM 672 C CA . VAL A 1 85 ? -4.632 -3.595 12.512 1.00 77.81 85 VAL A CA 1
ATOM 673 C C . VAL A 1 85 ? -4.443 -4.732 13.515 1.00 77.81 85 VAL A C 1
ATOM 675 O O . VAL A 1 85 ? -5.431 -5.264 14.022 1.00 77.81 85 VAL A O 1
ATOM 678 N N . THR A 1 86 ? -3.205 -5.155 13.774 1.00 75.44 86 THR A N 1
ATOM 679 C CA . THR A 1 86 ? -2.935 -6.363 14.563 1.00 75.44 86 THR A CA 1
ATOM 680 C C . THR A 1 86 ? -2.755 -6.111 16.052 1.00 75.44 86 THR A C 1
ATOM 682 O O . THR A 1 86 ? -3.060 -7.031 16.807 1.00 75.44 86 THR A O 1
ATOM 685 N N . GLY A 1 87 ? -2.324 -4.909 16.463 1.00 52.34 87 GLY A N 1
ATOM 686 C CA . GLY A 1 87 ? -2.045 -4.581 17.868 1.00 52.34 87 GLY A CA 1
ATOM 687 C C . GLY A 1 87 ? -0.834 -5.307 18.444 1.00 52.34 87 GLY A C 1
ATOM 688 O O . GLY A 1 87 ? -0.900 -6.541 18.630 1.00 52.34 87 GLY A O 1
#

Sequence (87 aa):
SLILIPLVDVIIKQEEPLIDLIELLKGVDQDDYIKTLIKDLEGLKAEYKKLNVQKLMDEGRGSELLKDEALDNITNQMGKIRDDVTG

Radius of gyration: 14.62 Å; chains: 1; bounding box: 39×21×38 Å